Protein AF-A0AAN0MBL0-F1 (afdb_monomer_lite)

pLDDT: mean 96.1, std 3.26, range [77.31, 98.75]

Structure (mmCIF, N/CA/C/O backbone):
data_AF-A0AAN0MBL0-F1
#
_entry.id   AF-A0AAN0MBL0-F1
#
loop_
_atom_site.group_PDB
_atom_site.id
_atom_site.type_symbol
_atom_site.label_atom_id
_atom_site.label_alt_id
_atom_site.label_comp_id
_atom_site.label_asym_id
_atom_site.label_entity_id
_atom_site.label_seq_id
_atom_site.pdbx_PDB_ins_code
_atom_site.Cartn_x
_atom_site.Cartn_y
_atom_site.Cartn_z
_atom_site.occupancy
_atom_site.B_iso_or_equiv
_atom_site.auth_seq_id
_atom_site.auth_comp_id
_atom_site.auth_asym_id
_atom_site.auth_atom_id
_atom_site.pdbx_PDB_model_num
ATOM 1 N N . MET A 1 1 ? 10.287 -4.688 3.816 1.00 86.12 1 MET A N 1
ATOM 2 C CA . MET A 1 1 ? 8.927 -4.125 3.643 1.00 86.12 1 MET A CA 1
ATOM 3 C C . MET A 1 1 ? 8.289 -3.647 4.945 1.00 86.12 1 MET A C 1
ATOM 5 O O . MET A 1 1 ? 7.671 -2.598 4.900 1.00 86.12 1 MET A O 1
ATOM 9 N N . LYS A 1 2 ? 8.499 -4.309 6.099 1.00 92.25 2 LYS A N 1
ATOM 10 C CA . LYS A 1 2 ? 8.000 -3.838 7.413 1.00 92.25 2 LYS A CA 1
ATOM 11 C C . LYS A 1 2 ? 8.259 -2.353 7.697 1.00 92.25 2 LYS A C 1
ATOM 13 O O . LYS A 1 2 ? 7.338 -1.665 8.097 1.00 92.25 2 LYS A O 1
ATOM 18 N N . LYS A 1 3 ? 9.461 -1.855 7.389 1.00 94.31 3 LYS A N 1
ATOM 19 C CA . LYS A 1 3 ? 9.811 -0.434 7.530 1.00 94.31 3 LYS A CA 1
ATOM 20 C C . LYS A 1 3 ? 8.854 0.509 6.790 1.00 94.31 3 LYS A C 1
ATOM 22 O O . LYS A 1 3 ? 8.428 1.503 7.353 1.00 94.31 3 LYS A O 1
ATOM 27 N N . ILE A 1 4 ? 8.484 0.172 5.550 1.00 96.69 4 ILE A N 1
ATOM 28 C CA . ILE A 1 4 ? 7.531 0.976 4.770 1.00 96.69 4 ILE A CA 1
ATOM 29 C C . ILE A 1 4 ? 6.160 0.992 5.438 1.00 96.69 4 ILE A C 1
ATOM 31 O O . ILE A 1 4 ? 5.513 2.018 5.387 1.00 96.69 4 ILE A O 1
ATOM 35 N N . VAL A 1 5 ? 5.728 -0.116 6.042 1.00 97.31 5 VAL A N 1
ATOM 36 C CA . VAL A 1 5 ? 4.393 -0.235 6.648 1.00 97.31 5 VAL A CA 1
ATOM 37 C C . VAL A 1 5 ? 4.334 0.400 8.042 1.00 97.31 5 VAL A C 1
ATOM 39 O O . VAL A 1 5 ? 3.351 1.039 8.374 1.00 97.31 5 VAL A O 1
ATOM 42 N N . LEU A 1 6 ? 5.353 0.203 8.880 1.00 97.06 6 LEU A N 1
ATOM 43 C CA . LEU A 1 6 ? 5.275 0.510 10.316 1.00 97.06 6 LEU A CA 1
ATOM 44 C C . LEU A 1 6 ? 6.032 1.777 10.727 1.00 97.06 6 LEU A C 1
ATOM 46 O O . LEU A 1 6 ? 5.800 2.290 11.814 1.00 97.06 6 LEU A O 1
ATOM 50 N N . GLU A 1 7 ? 6.965 2.262 9.905 1.00 95.06 7 GLU A N 1
ATOM 51 C CA . GLU A 1 7 ? 7.841 3.387 10.273 1.00 95.06 7 GLU A CA 1
ATOM 52 C C . GLU A 1 7 ? 7.674 4.608 9.359 1.00 95.06 7 GLU A C 1
ATOM 54 O O . GLU A 1 7 ? 8.184 5.685 9.673 1.00 95.06 7 GLU A O 1
ATOM 59 N N . GLU A 1 8 ? 7.000 4.474 8.212 1.00 94.69 8 GLU A N 1
ATOM 60 C CA . GLU A 1 8 ? 6.768 5.608 7.319 1.00 94.69 8 GLU A CA 1
ATOM 61 C C . GLU A 1 8 ? 5.470 6.342 7.669 1.00 94.69 8 GLU A C 1
ATOM 63 O O . GLU A 1 8 ? 4.442 5.714 7.916 1.00 94.69 8 GLU A O 1
ATOM 68 N N . PRO A 1 9 ? 5.464 7.684 7.621 1.00 94.69 9 PRO A N 1
ATOM 69 C CA . PRO A 1 9 ? 4.226 8.433 7.733 1.00 94.69 9 PRO A CA 1
ATOM 70 C C . PRO A 1 9 ? 3.377 8.217 6.476 1.00 94.69 9 PRO A C 1
ATOM 72 O O . PRO A 1 9 ? 3.802 8.545 5.360 1.00 94.69 9 PRO A O 1
ATOM 75 N N . HIS A 1 10 ? 2.148 7.736 6.654 1.00 97.62 10 HIS A N 1
ATOM 76 C CA . HIS A 1 10 ? 1.211 7.567 5.553 1.00 97.62 10 HIS A CA 1
ATOM 77 C C . HIS A 1 10 ? 0.174 8.681 5.512 1.00 97.62 10 HIS A C 1
ATOM 79 O O . HIS A 1 10 ? -0.277 9.216 6.524 1.00 97.62 10 HIS A O 1
ATOM 85 N N . PHE A 1 11 ? -0.229 9.026 4.296 1.00 96.56 11 PHE A N 1
ATOM 86 C CA . PHE A 1 11 ? -1.434 9.786 4.031 1.00 96.56 11 PHE A CA 1
ATOM 87 C C . PHE A 1 11 ? -2.062 9.274 2.742 1.00 96.56 11 PHE A C 1
ATOM 89 O O . PHE A 1 11 ? -1.354 8.804 1.848 1.00 96.56 11 PHE A O 1
ATOM 96 N N . ASN A 1 12 ? -3.384 9.369 2.648 1.00 96.25 12 ASN A N 1
ATOM 97 C CA . ASN A 1 12 ? -4.093 9.041 1.422 1.00 96.25 12 ASN A CA 1
ATOM 98 C C . ASN A 1 12 ? -3.916 10.173 0.406 1.00 96.25 12 ASN A C 1
ATOM 100 O O . ASN A 1 12 ? -4.197 11.334 0.709 1.00 96.25 12 ASN A O 1
ATOM 104 N N . ARG A 1 13 ? -3.450 9.861 -0.801 1.00 95.19 13 ARG A N 1
ATOM 105 C CA . ARG A 1 13 ? -3.274 10.870 -1.849 1.00 95.19 13 ARG A CA 1
ATOM 106 C C . ARG A 1 13 ? -4.614 11.500 -2.257 1.00 95.19 13 ARG A C 1
ATOM 108 O O . ARG A 1 13 ? -5.669 10.877 -2.166 1.00 95.19 13 ARG A O 1
ATOM 115 N N . GLY A 1 14 ? -4.571 12.765 -2.676 1.00 90.38 14 GLY A N 1
ATOM 116 C CA . GLY A 1 14 ? -5.772 13.541 -2.988 1.00 90.38 14 GLY A CA 1
ATOM 117 C C . GLY A 1 14 ? -6.558 13.092 -4.220 1.00 90.38 14 GLY A C 1
ATOM 118 O O . GLY A 1 14 ? -7.759 13.343 -4.287 1.00 90.38 14 GLY A O 1
ATOM 119 N N . ASP A 1 15 ? -5.906 12.437 -5.185 1.00 88.25 15 ASP A N 1
ATOM 120 C CA . ASP A 1 15 ? -6.555 11.793 -6.329 1.00 88.25 15 ASP A CA 1
ATOM 121 C C . ASP A 1 15 ? -7.199 10.477 -5.878 1.00 88.25 15 ASP A C 1
ATOM 123 O O . ASP A 1 15 ? -6.575 9.414 -5.875 1.00 88.25 15 ASP A O 1
ATOM 127 N N . VAL A 1 16 ? -8.458 10.581 -5.447 1.00 77.31 16 VAL A N 1
ATOM 128 C CA . VAL A 1 16 ? -9.224 9.465 -4.884 1.00 77.31 16 VAL A CA 1
ATOM 129 C C . VAL A 1 16 ? -9.436 8.370 -5.922 1.00 77.31 16 VAL A C 1
ATOM 131 O O . VAL A 1 16 ? -9.851 8.629 -7.050 1.00 77.31 16 VAL A O 1
ATOM 134 N N . ASN A 1 17 ? -9.191 7.132 -5.502 1.00 82.88 17 ASN A N 1
ATOM 135 C CA . ASN A 1 17 ? -9.469 5.925 -6.262 1.00 82.88 17 ASN A CA 1
ATOM 136 C C . ASN A 1 17 ? -10.507 5.073 -5.502 1.00 82.88 17 ASN A C 1
ATOM 138 O O . ASN A 1 17 ? -10.464 4.953 -4.272 1.00 82.88 17 ASN A O 1
ATOM 142 N N . ASP A 1 18 ? -11.454 4.481 -6.229 1.00 87.88 18 ASP A N 1
ATOM 143 C CA . ASP A 1 18 ? -12.502 3.630 -5.649 1.00 87.88 18 ASP A CA 1
ATOM 144 C C . ASP A 1 18 ? -11.975 2.287 -5.126 1.00 87.88 18 ASP A C 1
ATOM 146 O O . ASP A 1 18 ? -12.584 1.682 -4.243 1.00 87.88 18 ASP A O 1
ATOM 150 N N . TYR A 1 19 ? -10.834 1.835 -5.643 1.00 93.75 19 TYR A N 1
ATOM 151 C CA . TYR A 1 19 ? -10.227 0.541 -5.351 1.00 93.75 19 TYR A CA 1
ATOM 152 C C . TYR A 1 19 ? -9.083 0.614 -4.344 1.00 93.75 19 TYR A C 1
ATOM 154 O O . TYR A 1 19 ? -8.877 -0.355 -3.619 1.00 93.75 19 TYR A O 1
ATOM 162 N N . LEU A 1 20 ? -8.342 1.724 -4.276 1.00 95.88 20 LEU A N 1
ATOM 163 C CA . LEU A 1 20 ? -7.108 1.813 -3.488 1.00 95.88 20 LEU A CA 1
ATOM 164 C C . LEU A 1 20 ? -7.031 3.120 -2.691 1.00 95.88 20 LEU A C 1
ATOM 166 O O . LEU A 1 20 ? -7.225 4.201 -3.245 1.00 95.88 20 LEU A O 1
ATOM 170 N N . LEU A 1 21 ? -6.668 3.025 -1.411 1.00 96.88 21 LEU A N 1
ATOM 171 C CA . LEU A 1 21 ? -6.037 4.132 -0.686 1.00 96.88 21 LEU A CA 1
ATOM 172 C C . LEU A 1 21 ? -4.550 4.114 -1.014 1.00 96.88 21 LEU A C 1
ATOM 174 O O . LEU A 1 21 ? -3.927 3.058 -0.936 1.00 96.88 21 LEU A O 1
ATOM 178 N N . ARG A 1 22 ? -3.984 5.262 -1.382 1.00 97.38 22 ARG A N 1
ATOM 179 C CA . ARG A 1 22 ? -2.627 5.320 -1.943 1.00 97.38 22 ARG A CA 1
ATOM 180 C C . ARG A 1 22 ? -1.703 6.144 -1.067 1.00 97.38 22 ARG A C 1
ATOM 182 O O . ARG A 1 22 ? -1.938 7.339 -0.890 1.00 97.38 22 ARG A O 1
ATOM 189 N N . SER A 1 23 ? -0.624 5.527 -0.591 1.00 96.88 23 SER A N 1
ATOM 190 C CA . SER A 1 23 ? 0.470 6.184 0.121 1.00 96.88 23 SER A CA 1
ATOM 191 C C . SER A 1 23 ? 1.709 6.252 -0.772 1.00 96.88 23 SER A C 1
ATOM 193 O O . SER A 1 23 ? 2.514 5.328 -0.868 1.00 96.88 23 SER A O 1
ATOM 195 N N . THR A 1 24 ? 1.864 7.376 -1.471 1.00 95.62 24 THR A N 1
ATOM 196 C CA . THR A 1 24 ? 2.798 7.464 -2.606 1.00 95.62 24 THR A CA 1
ATOM 197 C C . THR A 1 24 ? 4.221 7.875 -2.243 1.00 95.62 24 THR A C 1
ATOM 199 O O . THR A 1 24 ? 5.095 7.869 -3.107 1.00 95.62 24 THR A O 1
ATOM 202 N N . MET A 1 25 ? 4.483 8.281 -0.999 1.00 95.81 25 MET A N 1
ATOM 203 C CA . MET A 1 25 ? 5.814 8.771 -0.613 1.00 95.81 25 MET A CA 1
ATOM 204 C C . MET A 1 25 ? 6.848 7.653 -0.498 1.00 95.81 25 MET A C 1
ATOM 206 O O . MET A 1 25 ? 8.028 7.893 -0.763 1.00 95.81 25 MET A O 1
ATOM 210 N N . SER A 1 26 ? 6.419 6.429 -0.182 1.00 95.00 26 SER A N 1
ATOM 211 C CA . SER A 1 26 ? 7.318 5.282 -0.064 1.00 95.00 26 SER A CA 1
ATOM 212 C C . SER A 1 26 ? 8.055 5.001 -1.380 1.00 95.00 26 SER A C 1
ATOM 214 O O . SER A 1 26 ? 9.281 4.927 -1.375 1.00 95.00 26 SER A O 1
ATOM 216 N N . ARG A 1 27 ? 7.377 4.990 -2.538 1.00 96.12 27 ARG A N 1
ATOM 217 C CA . ARG A 1 27 ? 8.065 4.791 -3.833 1.00 96.12 27 ARG A CA 1
ATOM 218 C C . ARG A 1 27 ? 9.094 5.871 -4.170 1.00 96.12 27 ARG A C 1
ATOM 220 O O . ARG A 1 27 ? 10.047 5.611 -4.896 1.00 96.12 27 ARG A O 1
ATOM 227 N N . VAL A 1 28 ? 8.912 7.095 -3.667 1.00 96.19 28 VAL A N 1
ATOM 228 C CA . VAL A 1 28 ? 9.856 8.199 -3.900 1.00 96.19 28 VAL A CA 1
ATOM 229 C C . VAL A 1 28 ? 11.083 8.030 -3.012 1.00 96.19 28 VAL A C 1
ATOM 231 O O . VAL A 1 28 ? 12.208 8.088 -3.502 1.00 96.19 28 VAL A O 1
ATOM 234 N N . LYS A 1 29 ? 10.867 7.781 -1.716 1.00 96.50 29 LYS A N 1
ATOM 235 C CA . LYS A 1 29 ? 11.936 7.630 -0.721 1.00 96.50 29 LYS A CA 1
ATOM 236 C C . LYS A 1 29 ? 12.799 6.392 -0.969 1.00 96.50 29 LYS A C 1
ATOM 238 O O . LYS A 1 29 ? 14.006 6.438 -0.767 1.00 96.50 29 LYS A O 1
ATOM 243 N N . TYR A 1 30 ? 12.180 5.305 -1.418 1.00 95.62 30 TYR A N 1
ATOM 244 C CA . TYR A 1 30 ? 12.834 4.016 -1.640 1.00 95.62 30 TYR A CA 1
ATOM 245 C C . TYR A 1 30 ? 13.132 3.746 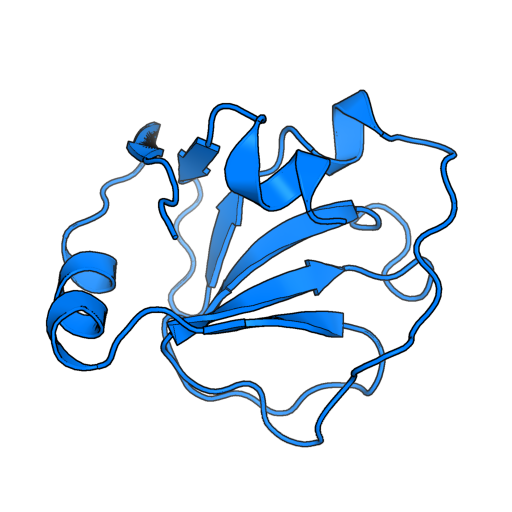-3.126 1.00 95.62 30 TYR A C 1
ATOM 247 O O . TYR A 1 30 ? 13.375 2.605 -3.518 1.00 95.62 30 TYR A O 1
ATOM 255 N N . LYS A 1 31 ? 13.133 4.787 -3.971 1.00 94.75 31 LYS A N 1
ATOM 256 C CA . LYS A 1 31 ? 13.413 4.663 -5.407 1.00 94.75 31 LYS A CA 1
ATOM 257 C C . LYS A 1 31 ? 14.777 4.007 -5.650 1.00 94.75 31 LYS A C 1
ATOM 259 O O . LYS A 1 31 ? 15.779 4.416 -5.071 1.00 94.75 31 LYS A O 1
ATOM 264 N N . GLY A 1 32 ? 14.813 3.028 -6.553 1.00 91.81 32 GLY A N 1
ATOM 265 C CA . GLY A 1 32 ? 16.031 2.289 -6.906 1.00 91.81 32 GLY A CA 1
ATOM 266 C C . GLY A 1 32 ? 16.360 1.128 -5.964 1.00 91.81 32 GLY A C 1
ATOM 267 O O . GLY A 1 32 ? 17.319 0.407 -6.224 1.00 91.81 32 GLY A O 1
ATOM 268 N N . GLN A 1 33 ? 15.576 0.918 -4.903 1.00 94.44 33 GLN A N 1
ATOM 269 C CA . GLN A 1 33 ? 15.615 -0.330 -4.142 1.00 94.44 33 GLN A CA 1
ATOM 270 C C . GLN A 1 33 ? 14.796 -1.411 -4.851 1.00 94.44 33 GLN A C 1
ATOM 272 O O . GLN A 1 33 ? 13.845 -1.094 -5.561 1.00 94.44 33 GLN A O 1
ATOM 277 N N . GLY A 1 34 ? 15.175 -2.674 -4.651 1.00 95.69 34 GLY A N 1
ATOM 278 C CA . GLY A 1 34 ? 14.470 -3.816 -5.228 1.00 95.69 34 GLY A CA 1
ATOM 279 C C . GLY A 1 34 ? 13.232 -4.202 -4.423 1.00 95.69 34 GLY A C 1
ATOM 280 O O . GLY A 1 34 ? 13.300 -4.411 -3.208 1.00 95.69 34 GLY A O 1
ATOM 281 N N . PHE A 1 35 ? 12.116 -4.356 -5.122 1.00 97.19 35 PHE A N 1
ATOM 282 C CA . PHE A 1 35 ? 10.845 -4.861 -4.626 1.00 97.19 35 PHE A CA 1
ATOM 283 C C . PHE A 1 35 ? 10.465 -6.125 -5.408 1.00 97.19 35 PHE A C 1
ATOM 285 O O . PHE A 1 35 ? 9.548 -6.081 -6.228 1.00 97.19 35 PHE A O 1
ATOM 292 N N . PRO A 1 36 ? 11.128 -7.275 -5.184 1.00 97.62 36 PRO A N 1
ATOM 293 C CA . PRO A 1 36 ? 10.790 -8.502 -5.896 1.00 97.62 36 PRO A CA 1
ATOM 294 C C . PRO A 1 36 ? 9.363 -8.957 -5.566 1.00 97.62 36 PRO A C 1
ATOM 296 O O . PRO A 1 36 ? 8.837 -8.706 -4.476 1.00 97.62 36 PRO A O 1
ATOM 299 N N . VAL A 1 37 ? 8.730 -9.663 -6.502 1.00 98.06 37 VAL A N 1
ATOM 300 C CA . VAL A 1 37 ? 7.472 -10.367 -6.223 1.00 98.06 37 VAL A CA 1
ATOM 301 C C . VAL A 1 37 ? 7.764 -11.524 -5.269 1.00 98.06 37 VAL A C 1
ATOM 303 O O . VAL A 1 37 ? 8.649 -12.334 -5.532 1.00 98.06 37 VAL A O 1
ATOM 306 N N . PHE A 1 38 ? 7.016 -11.614 -4.173 1.00 96.94 38 PHE A N 1
ATOM 307 C CA . PHE A 1 38 ? 7.136 -12.698 -3.194 1.00 96.94 38 PHE A CA 1
ATOM 308 C C . PHE A 1 38 ? 5.777 -13.210 -2.696 1.00 96.94 38 PHE A C 1
ATOM 310 O O . PHE A 1 38 ? 5.675 -14.374 -2.322 1.00 96.94 38 PHE A O 1
ATOM 317 N N . ASN A 1 39 ? 4.730 -12.377 -2.699 1.00 98.06 39 ASN A N 1
ATOM 318 C CA . ASN A 1 39 ? 3.383 -12.782 -2.297 1.00 98.06 39 ASN A CA 1
ATOM 319 C C . ASN A 1 39 ? 2.324 -12.066 -3.137 1.00 98.06 39 ASN A C 1
ATOM 321 O O . ASN A 1 39 ? 1.774 -11.045 -2.728 1.00 98.06 39 ASN A O 1
ATOM 325 N N . ALA A 1 40 ? 2.043 -12.605 -4.320 1.00 98.00 40 ALA A N 1
ATOM 326 C CA . ALA A 1 40 ? 1.030 -12.080 -5.229 1.00 98.00 40 ALA A CA 1
ATOM 327 C C . ALA A 1 40 ? -0.149 -13.067 -5.348 1.00 98.00 40 ALA A C 1
ATOM 329 O O . ALA A 1 40 ? -0.224 -13.813 -6.329 1.00 98.00 40 ALA A O 1
ATOM 330 N N . PRO A 1 41 ? -1.059 -13.122 -4.353 1.00 98.38 41 PRO A N 1
ATOM 331 C CA . PRO A 1 41 ? -2.229 -13.995 -4.418 1.00 98.38 41 PRO A CA 1
ATOM 332 C C . PRO A 1 41 ? -3.116 -13.598 -5.599 1.00 98.38 41 PRO A C 1
ATOM 334 O O . PRO A 1 41 ? -3.183 -12.425 -5.946 1.00 98.38 41 PRO A O 1
ATOM 337 N N . LYS A 1 42 ? -3.847 -14.552 -6.192 1.00 98.06 42 LYS A N 1
ATOM 338 C CA . LYS A 1 42 ? -4.721 -14.304 -7.360 1.00 98.06 42 LYS A CA 1
ATOM 339 C C . LYS A 1 42 ? -5.753 -13.193 -7.117 1.00 98.06 42 LYS A C 1
ATOM 341 O O . LYS A 1 42 ? -6.110 -12.474 -8.047 1.00 98.06 42 LYS A O 1
ATOM 346 N N . MET A 1 43 ? -6.233 -13.072 -5.883 1.00 98.38 43 MET A N 1
ATOM 347 C CA . MET A 1 43 ? -7.167 -12.037 -5.453 1.00 98.38 43 MET A CA 1
ATOM 348 C C . MET A 1 43 ? -6.503 -11.179 -4.383 1.00 98.38 43 MET A C 1
ATOM 350 O O . MET A 1 43 ? -5.986 -11.723 -3.413 1.00 98.38 43 MET A O 1
ATOM 354 N N . ILE A 1 44 ? -6.565 -9.864 -4.565 1.00 98.62 44 ILE A N 1
ATOM 355 C CA . ILE A 1 44 ? -6.365 -8.877 -3.505 1.00 98.62 44 ILE A CA 1
ATOM 356 C C . ILE A 1 44 ? -7.742 -8.624 -2.897 1.00 98.62 44 ILE A C 1
ATOM 358 O O . ILE A 1 44 ? -8.710 -8.397 -3.629 1.00 98.62 44 ILE A O 1
ATOM 362 N N . LYS A 1 45 ? -7.838 -8.709 -1.577 1.00 98.50 45 LYS A N 1
ATOM 363 C CA . LYS A 1 45 ? -9.063 -8.535 -0.802 1.00 98.50 45 LYS A CA 1
ATOM 364 C C . LYS A 1 45 ? -9.142 -7.140 -0.219 1.00 98.50 45 LYS A C 1
ATOM 366 O O . LYS A 1 45 ? -8.120 -6.528 0.079 1.00 98.50 45 LYS A O 1
ATOM 371 N N . ARG A 1 46 ? -10.357 -6.621 -0.040 1.00 98.25 46 ARG A N 1
ATOM 372 C CA . ARG A 1 46 ? -10.547 -5.402 0.755 1.00 98.25 46 ARG A CA 1
ATOM 373 C C . ARG A 1 46 ? -9.864 -5.576 2.122 1.00 98.25 46 ARG A C 1
ATOM 375 O O . ARG A 1 46 ? -10.064 -6.600 2.754 1.00 98.25 46 ARG A O 1
ATOM 382 N N . GLY A 1 47 ? -9.085 -4.587 2.557 1.00 98.44 47 GLY A N 1
ATOM 383 C CA . GLY A 1 47 ? -8.276 -4.665 3.779 1.00 98.44 47 GLY A CA 1
ATOM 384 C C . GLY A 1 47 ? -6.822 -5.076 3.544 1.00 98.44 47 GLY A C 1
ATOM 385 O O . GLY A 1 47 ? -5.979 -4.789 4.393 1.00 98.44 47 GLY A O 1
ATOM 386 N N . ASP A 1 48 ? -6.488 -5.661 2.388 1.00 98.75 48 ASP A N 1
ATOM 387 C CA . ASP A 1 48 ? -5.105 -6.017 2.075 1.00 98.75 48 ASP A CA 1
ATOM 388 C C . ASP A 1 48 ? -4.220 -4.773 1.995 1.00 98.75 48 ASP A C 1
ATOM 390 O O . ASP A 1 48 ? -4.522 -3.796 1.297 1.00 98.75 48 ASP A O 1
ATOM 394 N N . ILE A 1 49 ? -3.081 -4.853 2.678 1.00 98.50 49 ILE A N 1
ATOM 395 C CA . ILE A 1 49 ? -1.983 -3.901 2.576 1.00 98.50 49 ILE A CA 1
ATOM 396 C C . ILE A 1 49 ? -1.069 -4.405 1.466 1.00 98.50 49 ILE A C 1
ATOM 398 O O . ILE A 1 49 ? -0.562 -5.529 1.516 1.00 98.50 49 ILE A O 1
ATOM 402 N N . VAL A 1 50 ? -0.855 -3.568 0.459 1.00 98.50 50 VAL A N 1
ATOM 403 C CA . VAL A 1 50 ? -0.160 -3.919 -0.776 1.00 98.50 50 VAL A CA 1
ATOM 404 C C . VAL A 1 50 ? 1.065 -3.032 -0.948 1.00 98.50 50 VAL A C 1
ATOM 406 O O . VAL A 1 50 ? 0.995 -1.826 -0.733 1.00 98.50 50 VAL A O 1
ATOM 409 N N . ILE A 1 51 ? 2.187 -3.616 -1.364 1.00 98.38 51 ILE A N 1
ATOM 410 C CA . ILE A 1 51 ? 3.348 -2.871 -1.861 1.00 98.38 51 ILE A CA 1
ATOM 411 C C . ILE A 1 51 ? 3.627 -3.314 -3.293 1.00 98.38 51 ILE A C 1
ATOM 413 O O . ILE A 1 51 ? 3.788 -4.507 -3.570 1.00 98.38 51 ILE A O 1
ATOM 417 N N . GLU A 1 52 ? 3.689 -2.354 -4.212 1.00 98.12 52 GLU A N 1
ATOM 418 C CA . GLU A 1 52 ? 3.952 -2.658 -5.617 1.00 98.12 52 GLU A CA 1
ATOM 419 C C . GLU A 1 52 ? 5.375 -3.183 -5.823 1.00 98.12 52 GLU A C 1
ATOM 421 O O . GLU A 1 52 ? 6.342 -2.637 -5.282 1.00 98.12 52 GLU A O 1
ATOM 426 N N . SER A 1 53 ? 5.499 -4.250 -6.615 1.00 98.06 53 SER A N 1
ATOM 427 C CA . SER A 1 53 ? 6.799 -4.822 -6.969 1.00 98.06 53 SER A CA 1
ATOM 428 C C . SER A 1 53 ? 7.494 -4.034 -8.082 1.00 98.06 53 SER A C 1
ATOM 430 O O . SER A 1 53 ? 6.900 -3.169 -8.734 1.00 98.06 53 SER A O 1
ATOM 432 N N . ASP A 1 54 ? 8.734 -4.414 -8.374 1.00 97.62 54 ASP A N 1
ATOM 433 C CA . ASP A 1 54 ? 9.514 -3.916 -9.509 1.00 97.62 54 ASP A CA 1
ATOM 434 C C . ASP A 1 54 ? 8.790 -4.118 -10.854 1.00 97.62 54 ASP A C 1
ATOM 436 O O . ASP A 1 54 ? 8.931 -3.310 -11.774 1.00 97.62 54 ASP A O 1
ATOM 440 N N . ASN A 1 55 ? 7.918 -5.131 -10.958 1.00 97.12 55 ASN A N 1
ATOM 441 C CA . ASN A 1 55 ? 7.129 -5.406 -12.165 1.00 97.12 55 ASN A CA 1
ATOM 442 C C . ASN A 1 55 ? 6.047 -4.342 -12.441 1.00 97.12 55 ASN A C 1
ATOM 444 O O . ASN A 1 55 ? 5.419 -4.358 -13.505 1.00 97.12 55 ASN A O 1
ATOM 448 N N . PHE A 1 56 ? 5.804 -3.436 -11.490 1.00 94.38 56 PHE A N 1
ATOM 449 C CA . PHE A 1 56 ? 4.906 -2.288 -11.625 1.00 94.38 56 PHE A CA 1
ATOM 450 C C . PHE A 1 56 ? 5.645 -0.980 -11.972 1.00 94.38 56 PHE A C 1
ATOM 452 O O . PHE A 1 56 ? 5.035 0.092 -12.020 1.00 94.38 56 PHE A O 1
ATOM 459 N N . GLY A 1 57 ? 6.949 -1.055 -12.270 1.00 93.56 57 GLY A N 1
ATOM 460 C CA . GLY A 1 57 ? 7.726 0.032 -12.861 1.00 93.56 57 GLY A CA 1
ATOM 461 C C . GLY A 1 57 ? 7.808 1.264 -11.963 1.00 93.56 57 GLY A C 1
ATOM 462 O O . GLY A 1 57 ? 8.321 1.207 -10.850 1.00 93.56 57 GLY A O 1
ATOM 463 N N . HIS A 1 58 ? 7.294 2.406 -12.430 1.00 93.06 58 HIS A N 1
ATOM 464 C CA . HIS A 1 58 ? 7.366 3.673 -11.688 1.00 93.06 58 HIS A CA 1
ATOM 465 C C . HIS A 1 58 ? 6.567 3.686 -10.380 1.00 93.06 58 HIS A C 1
ATOM 467 O O . HIS A 1 58 ? 6.687 4.652 -9.619 1.00 93.06 58 HIS A O 1
ATOM 473 N N . TYR A 1 59 ? 5.749 2.660 -10.134 1.00 95.38 59 TYR A N 1
ATOM 474 C CA . TYR A 1 59 ? 5.035 2.463 -8.877 1.00 95.38 59 TYR A CA 1
ATOM 475 C C . TYR A 1 59 ? 5.779 1.577 -7.875 1.00 95.38 59 TYR A C 1
ATOM 477 O O . TYR A 1 59 ? 5.320 1.496 -6.743 1.00 95.38 59 TYR A O 1
ATOM 485 N N . ALA A 1 60 ? 6.902 0.948 -8.241 1.00 97.50 60 ALA A N 1
ATOM 486 C CA . ALA A 1 60 ? 7.641 0.051 -7.352 1.00 97.50 60 ALA A CA 1
ATOM 487 C C . ALA A 1 60 ? 7.895 0.691 -5.973 1.00 97.50 60 ALA A C 1
ATOM 489 O O . ALA A 1 60 ? 8.369 1.827 -5.871 1.00 97.50 60 ALA A O 1
ATOM 490 N N . GLY A 1 61 ? 7.522 -0.029 -4.914 1.00 97.38 61 GLY A N 1
ATOM 491 C CA . GLY A 1 61 ? 7.605 0.437 -3.531 1.00 97.38 61 GLY A CA 1
ATOM 492 C C . GLY A 1 61 ? 6.455 1.334 -3.055 1.00 97.38 61 GLY A C 1
ATOM 493 O O . GLY A 1 61 ? 6.483 1.768 -1.903 1.00 97.38 61 GLY A O 1
ATOM 494 N N . GLU A 1 62 ? 5.448 1.635 -3.882 1.00 97.94 62 GLU A N 1
ATOM 495 C CA . GLU A 1 62 ? 4.245 2.376 -3.465 1.00 97.94 62 GLU A CA 1
ATOM 496 C C . GLU A 1 62 ? 3.398 1.494 -2.547 1.00 97.94 62 GLU A C 1
ATOM 498 O O . GLU A 1 62 ? 3.120 0.344 -2.889 1.00 97.94 62 GLU A O 1
ATOM 503 N N . LEU A 1 63 ? 3.014 2.026 -1.381 1.00 98.31 63 LEU A N 1
ATOM 504 C CA . LEU A 1 63 ? 2.108 1.344 -0.464 1.00 98.31 63 LEU A CA 1
ATOM 505 C C . LEU A 1 63 ? 0.664 1.718 -0.793 1.00 98.31 63 LEU A C 1
ATOM 507 O O . LEU A 1 63 ? 0.327 2.897 -0.917 1.00 98.31 63 LEU A O 1
ATOM 511 N N . ASN A 1 64 ? -0.194 0.710 -0.871 1.00 98.00 64 ASN A N 1
ATOM 512 C CA . ASN A 1 64 ? -1.621 0.846 -1.095 1.00 98.00 64 ASN A CA 1
ATOM 513 C C . ASN A 1 64 ? -2.412 0.033 -0.058 1.00 98.00 64 ASN A C 1
ATOM 515 O O . ASN A 1 64 ? -1.912 -0.957 0.471 1.00 98.00 64 ASN A O 1
ATOM 519 N N . ILE A 1 65 ? -3.662 0.422 0.199 1.00 98.31 65 ILE A N 1
ATOM 520 C CA . ILE A 1 65 ? -4.638 -0.408 0.921 1.00 98.31 65 ILE A CA 1
ATOM 521 C C . ILE A 1 65 ? -5.826 -0.657 -0.001 1.00 98.31 65 ILE A C 1
ATOM 523 O O . ILE A 1 65 ? -6.399 0.289 -0.551 1.00 98.31 65 ILE A O 1
ATOM 527 N N . ALA A 1 66 ? -6.212 -1.917 -0.164 1.00 98.31 66 ALA A N 1
ATOM 528 C CA . ALA A 1 66 ? -7.356 -2.292 -0.978 1.00 98.31 66 ALA A CA 1
ATOM 529 C C . ALA A 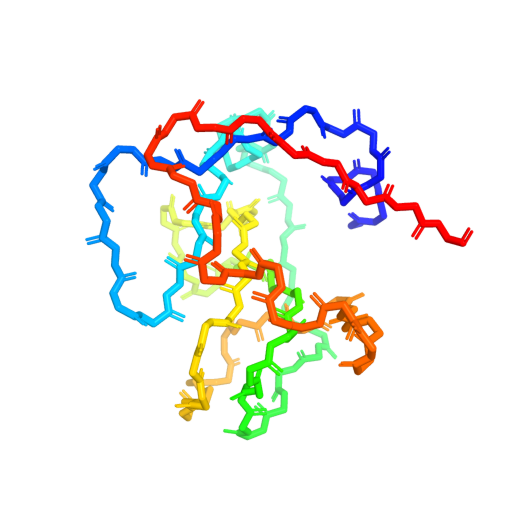1 66 ? -8.681 -1.900 -0.309 1.00 98.31 66 ALA A C 1
ATOM 531 O O . ALA A 1 66 ? -9.015 -2.348 0.784 1.00 98.31 66 ALA A O 1
ATOM 532 N N . LYS A 1 67 ? -9.479 -1.083 -1.001 1.00 97.38 67 LYS A N 1
ATOM 533 C CA . LYS A 1 67 ? -10.848 -0.713 -0.604 1.00 97.38 67 LYS A CA 1
ATOM 534 C C . LYS A 1 67 ? -11.895 -1.693 -1.127 1.00 97.38 67 LYS A C 1
ATOM 536 O O . LYS A 1 67 ? -13.032 -1.684 -0.653 1.00 97.38 67 LYS A O 1
ATOM 541 N N . ARG A 1 68 ? -11.538 -2.494 -2.129 1.00 97.25 68 ARG A N 1
ATOM 542 C CA . ARG A 1 68 ? -12.398 -3.480 -2.788 1.00 97.25 68 ARG A CA 1
ATOM 543 C C . ARG A 1 68 ? -11.569 -4.672 -3.234 1.00 97.25 68 ARG A C 1
ATOM 545 O O . ARG A 1 68 ? -10.377 -4.529 -3.498 1.00 97.25 68 ARG A O 1
ATOM 552 N N . ASP A 1 69 ? -12.237 -5.806 -3.379 1.00 98.12 69 ASP A N 1
ATOM 553 C CA . ASP A 1 69 ? -11.654 -6.987 -3.997 1.00 98.12 69 ASP A CA 1
ATOM 554 C C . ASP A 1 69 ? -11.266 -6.706 -5.453 1.00 98.12 69 ASP A C 1
ATOM 556 O O . ASP A 1 69 ? -12.016 -6.075 -6.204 1.00 98.12 69 ASP A O 1
ATOM 560 N N . MET A 1 70 ? -10.103 -7.202 -5.868 1.00 97.38 70 MET A N 1
ATOM 561 C CA . MET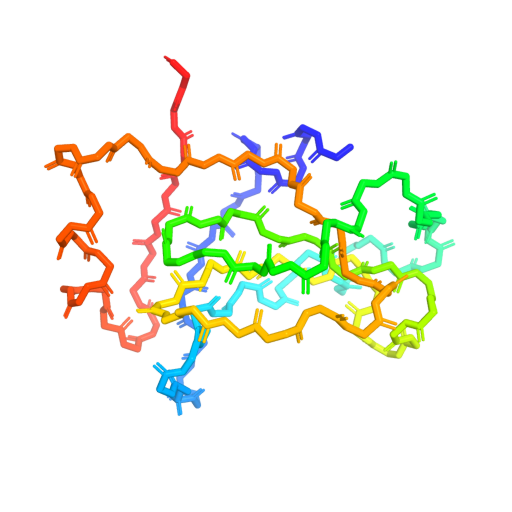 A 1 70 ? -9.630 -7.099 -7.246 1.00 97.38 70 MET A CA 1
ATOM 562 C C . MET A 1 70 ? -8.708 -8.261 -7.616 1.00 97.38 70 MET A C 1
ATOM 564 O O . MET A 1 70 ? -8.069 -8.876 -6.763 1.00 97.38 70 MET A O 1
ATOM 568 N N . VAL A 1 71 ? -8.629 -8.564 -8.910 1.00 98.06 71 VAL A N 1
ATOM 569 C CA . VAL A 1 71 ? -7.700 -9.577 -9.422 1.00 98.06 71 VAL A CA 1
ATOM 570 C C . VAL A 1 71 ? -6.283 -9.015 -9.376 1.00 98.06 71 VAL A C 1
ATOM 572 O O . VAL A 1 71 ? -6.010 -7.947 -9.924 1.00 98.06 71 VAL A O 1
ATOM 575 N N . ASN A 1 72 ? -5.365 -9.752 -8.756 1.00 98.06 72 ASN A N 1
ATOM 576 C CA . ASN A 1 72 ? -3.951 -9.418 -8.811 1.00 98.06 72 ASN A CA 1
ATOM 577 C C . ASN A 1 72 ? -3.386 -9.852 -10.160 1.00 98.06 72 ASN A C 1
ATOM 579 O O . ASN A 1 72 ? -3.552 -10.992 -10.590 1.00 98.06 72 ASN A O 1
ATOM 583 N N . THR A 1 73 ? -2.633 -8.965 -10.796 1.00 96.88 73 THR A N 1
ATOM 584 C CA . THR A 1 73 ? -1.925 -9.279 -12.047 1.00 96.88 73 THR A CA 1
ATOM 585 C C . THR A 1 73 ? -0.684 -10.160 -11.841 1.00 96.88 73 THR A C 1
ATOM 587 O O . THR A 1 73 ? 0.067 -10.382 -12.784 1.00 96.88 73 THR A O 1
ATOM 590 N N . GLY A 1 74 ? -0.439 -10.636 -10.614 1.00 97.56 74 GLY A N 1
ATOM 591 C CA . GLY A 1 74 ? 0.770 -11.372 -10.234 1.00 97.56 74 GLY A CA 1
ATOM 592 C C . GLY A 1 74 ? 1.966 -10.459 -9.948 1.00 97.56 74 GLY A C 1
ATOM 593 O O . GLY A 1 74 ? 3.099 -10.926 -9.887 1.00 97.56 74 GLY A O 1
ATOM 594 N N . ARG A 1 75 ? 1.730 -9.147 -9.817 1.00 97.56 75 ARG A N 1
ATOM 595 C CA . ARG A 1 75 ? 2.781 -8.120 -9.720 1.00 97.56 75 ARG A CA 1
ATOM 596 C C . ARG A 1 75 ? 2.732 -7.310 -8.430 1.00 97.56 75 ARG A C 1
ATOM 598 O O . ARG A 1 75 ? 3.683 -6.592 -8.152 1.00 97.56 75 ARG A O 1
ATOM 605 N N . SER A 1 76 ? 1.667 -7.404 -7.650 1.00 98.25 76 SER A N 1
ATOM 606 C CA . SER A 1 76 ? 1.519 -6.611 -6.429 1.00 98.25 76 SER A CA 1
ATOM 607 C C . SER A 1 76 ? 1.678 -7.525 -5.224 1.00 98.25 76 SER A C 1
ATOM 609 O O . SER A 1 76 ? 1.063 -8.594 -5.179 1.00 98.25 76 SER A O 1
ATOM 611 N N . ASN A 1 77 ? 2.521 -7.134 -4.269 1.00 98.44 77 ASN A N 1
ATOM 612 C CA . ASN A 1 77 ? 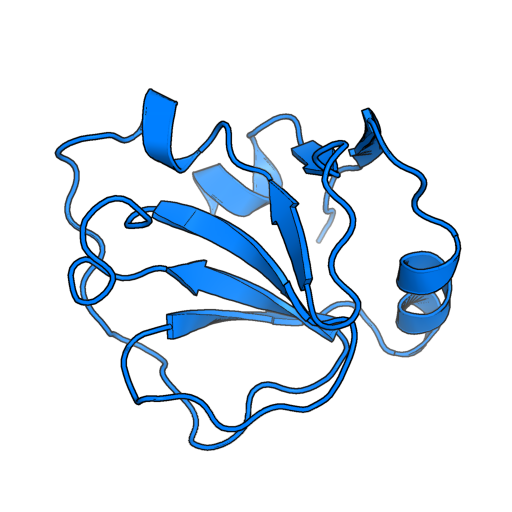2.765 -7.942 -3.084 1.00 98.44 77 ASN A CA 1
ATOM 613 C C . ASN A 1 77 ? 1.763 -7.598 -1.987 1.00 98.44 77 ASN A C 1
ATOM 615 O O . ASN A 1 77 ? 1.730 -6.453 -1.542 1.00 98.44 77 ASN A O 1
ATOM 619 N N . VAL A 1 78 ? 1.017 -8.584 -1.495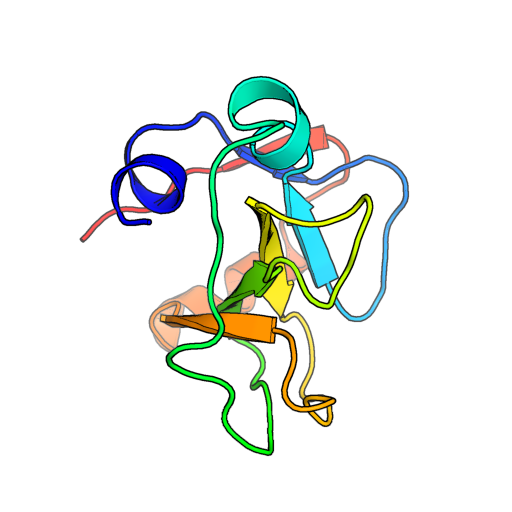 1.00 98.62 78 VAL A N 1
ATOM 620 C CA . VAL A 1 78 ? 0.242 -8.450 -0.256 1.00 98.62 78 VAL A CA 1
ATOM 621 C C . VAL A 1 78 ? 1.194 -8.648 0.924 1.00 98.62 78 VAL A C 1
ATOM 623 O O . VAL A 1 78 ? 1.846 -9.686 1.048 1.00 98.62 78 VAL A O 1
ATOM 626 N N . VAL A 1 79 ? 1.321 -7.627 1.770 1.00 98.19 79 VAL A N 1
ATOM 627 C CA . VAL A 1 79 ? 2.297 -7.564 2.876 1.00 98.19 79 VAL A CA 1
ATOM 628 C C . VAL A 1 79 ? 1.645 -7.622 4.259 1.00 98.19 79 VAL A C 1
ATOM 630 O O . VAL A 1 79 ? 2.355 -7.752 5.254 1.00 98.19 79 VAL A O 1
ATOM 633 N N . GLY A 1 80 ? 0.319 -7.526 4.327 1.00 97.94 80 GLY A N 1
ATOM 634 C CA . GLY A 1 80 ? -0.468 -7.563 5.555 1.00 97.94 80 GLY A CA 1
ATOM 635 C C . GLY A 1 80 ? -1.955 -7.388 5.261 1.00 97.94 80 GLY A C 1
ATOM 636 O O . GLY A 1 80 ? -2.340 -7.214 4.105 1.00 97.94 80 GLY A O 1
ATOM 637 N N . HIS A 1 81 ? -2.772 -7.418 6.308 1.00 98.31 81 HIS A N 1
ATOM 638 C CA . HIS A 1 81 ? -4.218 -7.244 6.223 1.00 98.31 81 HIS A CA 1
ATOM 639 C C . HIS A 1 81 ? -4.699 -6.452 7.442 1.00 98.31 81 HIS A C 1
ATOM 641 O O . HIS A 1 81 ? -4.225 -6.696 8.553 1.00 98.31 81 HIS A O 1
ATOM 647 N N . VAL A 1 82 ? -5.592 -5.486 7.229 1.00 98.31 82 VAL A N 1
ATOM 648 C CA . VAL A 1 82 ? -6.257 -4.752 8.316 1.00 98.31 82 VAL A CA 1
ATOM 649 C C . VAL A 1 82 ? -7.213 -5.702 9.031 1.00 98.31 82 VAL A C 1
ATOM 651 O O . VAL A 1 82 ? -7.940 -6.427 8.367 1.00 98.31 82 VAL A O 1
ATOM 654 N N . VAL A 1 83 ? -7.226 -5.704 10.364 1.00 98.00 83 VAL A N 1
ATOM 655 C CA . VAL A 1 83 ? -8.143 -6.560 11.134 1.00 98.00 83 VAL A CA 1
ATOM 656 C C . VAL A 1 83 ? -9.599 -6.290 10.747 1.00 98.00 83 VAL A C 1
ATOM 658 O O . VAL A 1 83 ? -9.981 -5.145 10.499 1.00 98.00 83 VAL A O 1
ATOM 661 N N . GLU A 1 84 ? -10.411 -7.343 10.676 1.00 97.38 84 GLU A N 1
ATOM 662 C CA . GLU A 1 84 ? -11.779 -7.289 10.136 1.00 97.38 84 GLU A CA 1
ATOM 663 C C . GLU A 1 84 ? -12.649 -6.242 10.846 1.00 97.38 84 GLU A C 1
ATOM 665 O O . GLU A 1 84 ? -13.440 -5.535 10.216 1.00 97.38 84 GLU A O 1
ATOM 670 N N . GLU A 1 85 ? -12.445 -6.075 12.154 1.00 98.06 85 GLU A N 1
ATOM 671 C CA . GLU A 1 85 ? -13.144 -5.109 12.997 1.00 98.06 85 GLU A CA 1
ATOM 672 C C . GLU A 1 85 ? -12.872 -3.654 12.595 1.00 98.06 85 GLU A C 1
ATOM 674 O O . GLU A 1 85 ? -13.687 -2.785 12.890 1.00 98.06 85 GLU A O 1
ATOM 679 N N . GLU A 1 86 ? -11.764 -3.377 11.904 1.00 97.75 86 GLU A N 1
ATOM 680 C CA . GLU A 1 86 ? -11.316 -2.034 11.523 1.00 97.75 86 GLU A CA 1
ATOM 681 C C . GLU A 1 86 ? -11.392 -1.768 10.014 1.00 97.75 86 GLU A C 1
ATOM 683 O O . GLU A 1 86 ? -11.243 -0.624 9.579 1.00 97.75 86 GLU A O 1
ATOM 688 N N . VAL A 1 87 ? -11.711 -2.770 9.188 1.00 97.50 87 VAL A N 1
ATOM 689 C CA . VAL A 1 87 ? -11.834 -2.619 7.723 1.00 97.50 87 VAL A CA 1
ATOM 690 C C . VAL A 1 87 ? -12.853 -1.533 7.326 1.00 97.50 87 VAL A C 1
ATOM 692 O O . VAL A 1 87 ? -12.748 -0.920 6.255 1.00 97.50 87 VAL A O 1
ATOM 695 N N . PHE A 1 88 ? -13.839 -1.234 8.178 1.00 96.44 88 PHE A N 1
ATOM 696 C CA . PHE A 1 88 ? -14.794 -0.143 7.946 1.00 96.44 88 PHE A CA 1
ATOM 697 C C . PHE A 1 88 ? -14.146 1.256 7.996 1.00 96.44 88 PHE A C 1
ATOM 699 O O . PHE A 1 88 ? -14.663 2.195 7.381 1.00 96.44 88 PHE A O 1
ATOM 706 N N . LEU A 1 89 ? -13.008 1.419 8.686 1.00 97.25 89 LEU A N 1
ATOM 707 C CA . LEU A 1 89 ? -12.282 2.691 8.775 1.00 97.25 89 LEU A CA 1
ATOM 708 C C . LEU A 1 89 ? -11.751 3.141 7.412 1.00 97.25 89 LEU A C 1
ATOM 710 O O . LEU A 1 89 ? -11.634 4.344 7.174 1.00 97.25 89 LEU A O 1
ATOM 714 N N . LEU A 1 90 ? -11.512 2.211 6.481 1.00 96.31 90 LEU A N 1
ATOM 715 C CA . LEU A 1 90 ? -11.026 2.524 5.133 1.00 96.31 90 LEU A CA 1
ATOM 716 C C . LEU A 1 90 ? -11.973 3.452 4.357 1.00 96.31 90 LEU A C 1
ATOM 718 O O . LEU A 1 90 ? -11.517 4.262 3.550 1.00 96.31 90 LEU A O 1
ATOM 722 N N . ASP A 1 91 ? -13.281 3.394 4.628 1.00 94.62 91 ASP A N 1
ATOM 723 C CA . ASP A 1 91 ? -14.268 4.286 4.001 1.00 94.62 91 ASP A CA 1
ATOM 724 C C . ASP A 1 91 ? -14.313 5.675 4.653 1.00 94.62 91 ASP A C 1
ATOM 726 O O . ASP A 1 91 ? -14.946 6.596 4.134 1.00 94.62 91 ASP A O 1
ATOM 730 N N . LYS A 1 92 ? -13.662 5.838 5.809 1.00 96.00 92 LYS A N 1
ATOM 731 C CA . LYS A 1 92 ? -13.605 7.093 6.565 1.00 96.00 92 LYS A CA 1
ATOM 732 C C . LYS A 1 92 ? -12.335 7.893 6.282 1.00 96.00 92 LYS A C 1
ATOM 734 O O . LYS A 1 92 ? -12.311 9.083 6.594 1.00 96.00 92 LYS A O 1
ATOM 739 N N . ILE A 1 93 ? -11.312 7.277 5.685 1.00 95.94 93 ILE A N 1
ATOM 740 C CA . ILE A 1 93 ? -10.048 7.941 5.348 1.00 95.94 93 ILE A CA 1
ATOM 741 C C . ILE A 1 93 ? -10.264 8.903 4.174 1.00 95.94 93 ILE A C 1
ATOM 743 O O . ILE A 1 93 ? -10.521 8.506 3.036 1.00 95.94 93 ILE A O 1
ATOM 747 N N . LYS A 1 94 ? -10.142 10.200 4.459 1.00 95.31 94 LYS A N 1
ATOM 748 C CA . LYS A 1 94 ? -10.340 11.289 3.497 1.00 95.31 94 LYS A CA 1
ATOM 749 C C . LYS A 1 94 ? -9.092 11.553 2.642 1.00 95.31 94 LYS A C 1
ATOM 751 O O . LYS A 1 94 ? -7.989 11.128 2.995 1.00 95.31 94 LYS A O 1
ATOM 756 N N . PRO A 1 95 ? -9.234 12.284 1.522 1.00 95.50 95 PRO A N 1
ATOM 757 C CA . PRO A 1 95 ? -8.099 12.850 0.796 1.00 95.50 95 PRO A CA 1
ATOM 758 C C . PRO A 1 95 ? -7.150 13.598 1.738 1.00 95.50 95 PRO A C 1
ATOM 760 O O . PRO A 1 95 ? -7.605 14.370 2.582 1.00 95.50 95 PRO A O 1
ATOM 763 N N . TRP A 1 96 ? -5.846 13.373 1.588 1.00 96.12 96 TRP A N 1
ATOM 764 C CA . TRP A 1 96 ? -4.767 13.972 2.388 1.00 96.12 96 TRP A CA 1
ATOM 765 C C . TRP A 1 96 ? -4.781 13.633 3.883 1.00 96.12 96 TRP A C 1
ATOM 767 O O . TRP A 1 96 ? -3.940 14.129 4.634 1.00 96.12 96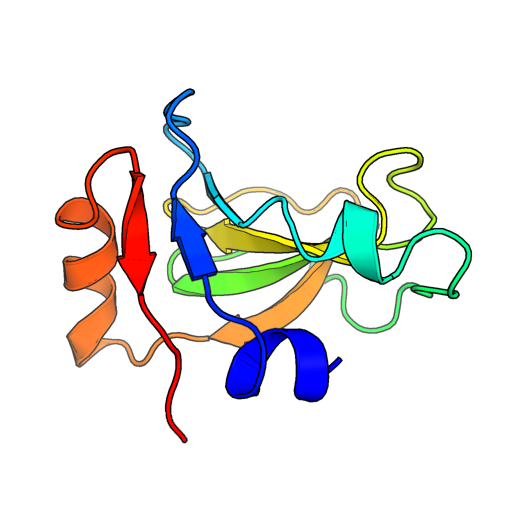 TRP A O 1
ATOM 777 N N . GLN A 1 97 ? -5.696 12.771 4.330 1.00 97.50 97 GLN A N 1
ATOM 778 C CA . GLN A 1 97 ? -5.746 12.332 5.714 1.00 97.50 97 GLN A CA 1
ATOM 779 C C . GLN A 1 97 ? -4.576 11.398 6.007 1.00 97.50 97 GLN A C 1
ATOM 781 O O . GLN A 1 97 ? -4.303 10.464 5.248 1.00 97.50 97 GLN A O 1
ATOM 786 N N . LYS A 1 98 ? -3.902 11.670 7.125 1.00 97.44 98 LYS A N 1
ATOM 787 C CA . LYS A 1 98 ? -2.817 10.844 7.647 1.00 97.44 98 LYS A CA 1
ATOM 788 C C . LYS A 1 98 ? -3.364 9.603 8.344 1.00 97.44 98 LYS A C 1
ATOM 790 O O . LYS A 1 98 ? -4.444 9.656 8.932 1.00 97.44 98 LYS A O 1
ATOM 795 N N . PHE A 1 99 ? -2.605 8.521 8.279 1.00 96.94 99 PHE A N 1
ATOM 796 C CA . PHE A 1 99 ? -2.869 7.280 8.997 1.00 96.94 99 PHE A CA 1
ATOM 797 C C . PHE A 1 99 ? -1.547 6.557 9.277 1.00 96.94 99 PHE A C 1
ATOM 799 O O . PHE A 1 99 ? -0.515 6.887 8.692 1.00 96.94 99 PHE A O 1
ATOM 806 N N . GLU A 1 100 ? -1.590 5.579 10.168 1.00 96.88 100 GLU A N 1
ATOM 807 C CA . GLU A 1 100 ? -0.465 4.717 10.521 1.00 96.88 100 GLU A CA 1
ATOM 808 C C . GLU A 1 100 ? -0.978 3.307 10.816 1.00 96.88 100 GLU A C 1
ATOM 810 O O . GLU A 1 100 ? -2.186 3.103 10.956 1.00 96.88 100 GLU A O 1
ATOM 815 N N . PHE A 1 101 ? -0.065 2.340 10.863 1.00 96.62 101 PHE A N 1
ATOM 816 C CA . PHE A 1 101 ? -0.374 0.950 11.177 1.00 96.62 101 PHE A CA 1
ATOM 817 C C . PHE A 1 101 ? 0.285 0.557 12.498 1.00 96.62 101 PHE A C 1
ATOM 819 O O . PHE A 1 101 ? 1.430 0.927 12.757 1.00 96.62 101 PHE A O 1
ATOM 826 N N . THR A 1 102 ? -0.410 -0.252 13.292 1.00 93.62 102 THR A N 1
ATOM 827 C CA . THR A 1 102 ? 0.108 -0.850 14.529 1.00 93.62 102 THR A CA 1
ATOM 828 C C . THR A 1 102 ? -0.040 -2.372 14.481 1.00 93.62 102 THR A C 1
ATOM 830 O O . THR A 1 102 ? -0.873 -2.887 13.735 1.00 93.62 102 THR A O 1
ATOM 833 N N . LEU A 1 103 ? 0.804 -3.085 15.234 1.00 90.75 103 LEU A N 1
ATOM 834 C CA . LEU A 1 103 ? 0.783 -4.548 15.373 1.00 90.75 103 LEU A CA 1
ATOM 835 C C . LEU A 1 103 ? 0.128 -4.975 16.685 1.00 90.75 103 LEU A C 1
ATOM 837 O O . LEU A 1 103 ? 0.279 -4.218 17.670 1.00 90.75 103 LEU A O 1
#

Sequence (103 aa):
MKKIVLEEPHFNRGDVNDYLLRSTMSRVKYKGQGFPVFNAPKMIKRGDIVIESDNFGHYAGELNIAKRDMVNTGRSNVVGHVVEEEVFLLDKIKPWQKFEFTL

Radius of gyration: 12.5 Å; chains: 1; bounding box: 31×28×28 Å

Secondary structure (DSSP, 8-state):
-HHHHHTSPEE--SS--SSEEEETHHHHHTTTS--------SEEPTTEEEEE-GGGGGGTT-EEEESS-EE--S-EEEEEE--GGGGGGGGT--TT-EE----

Foldseek 3Di:
DCCLAAVDKAAFAQPDDQFKRWGQVQCVVCPPDFFAQDAFDQKDAQQFWKAFGCVVPSRHRIIIGTNHMDGGPSGIHRPDGHPPVCSVCVVVRHHRRIDHDDD